Protein AF-A0A957MBX0-F1 (afdb_monomer)

Foldseek 3Di:
DPPDDPPPDFADKDKDWPAKDWDADPVDDPPDPPRTHIDTDIDIDGDHPDDDDDDDDDDDDDDDPPDDDD

Nearest PDB structures (foldseek):
  5t7v-assembly1_S1  TM=2.530E-01  e=2.720E+00  Staphylococcus aureus
  8ckk-assembly1_A  TM=2.916E-01  e=5.143E+00  Homo sapiens

Mean predicted aligned error: 9.3 Å

Solvent-accessible surface area (backbone atoms only — not comparable to full-atom values): 5005 Å² total; per-residue (Å²): 137,80,84,76,79,74,84,74,75,77,51,66,69,46,78,46,76,72,48,73,50,69,50,76,37,82,91,42,57,88,88,36,81,67,13,67,31,78,43,71,50,64,52,73,51,63,54,71,95,72,85,73,91,72,91,84,83,87,85,87,81,77,94,52,96,86,61,81,83,129

pLDDT: mean 81.6, std 13.21, range [39.97, 97.25]

Secondary structure (DSSP, 8-state):
--------PPPPEEEEEEEEEEEE-TTS-TT-TTTEEEEEEEEEEE--SSS-------------TTPPP-

Radius of gyration: 18.4 Å; Cα contacts (8 Å, |Δi|>4): 62; chains: 1; bounding box: 41×31×42 Å

Structure (mmCIF, N/CA/C/O backbone):
data_AF-A0A957MBX0-F1
#
_entry.id   AF-A0A957MBX0-F1
#
loop_
_atom_site.group_PDB
_atom_site.id
_atom_site.type_symbol
_atom_site.label_atom_id
_atom_site.label_alt_id
_atom_site.label_comp_id
_atom_site.label_asym_id
_atom_site.label_entity_id
_atom_site.label_seq_id
_atom_site.pdbx_PDB_ins_code
_atom_site.Cartn_x
_atom_site.Cartn_y
_atom_site.Cartn_z
_atom_site.occupancy
_atom_site.B_iso_or_equiv
_atom_site.auth_seq_id
_atom_site.auth_comp_id
_atom_site.auth_asym_id
_atom_site.auth_atom_id
_atom_site.pdbx_PDB_model_num
ATOM 1 N N . MET A 1 1 ? 28.633 26.214 -20.765 1.00 39.97 1 MET A N 1
ATOM 2 C CA . MET A 1 1 ? 28.254 24.788 -20.737 1.00 39.97 1 MET A CA 1
ATOM 3 C C . MET A 1 1 ? 27.229 24.622 -19.633 1.00 39.97 1 MET A C 1
ATOM 5 O O . MET A 1 1 ? 27.607 24.521 -18.477 1.00 39.97 1 MET A O 1
ATOM 9 N N . THR A 1 2 ? 25.946 24.742 -19.961 1.00 47.38 2 THR A N 1
ATOM 10 C CA . THR A 1 2 ? 24.855 24.386 -19.048 1.00 47.38 2 THR A CA 1
ATOM 11 C C . THR A 1 2 ? 24.561 22.913 -19.265 1.00 47.38 2 THR A C 1
ATOM 13 O O . THR A 1 2 ? 24.228 22.520 -20.382 1.00 47.38 2 THR A O 1
ATOM 16 N N . ASP A 1 3 ? 24.766 22.118 -18.222 1.00 48.28 3 ASP A N 1
ATOM 17 C CA . ASP A 1 3 ? 24.441 20.699 -18.187 1.00 48.28 3 ASP A CA 1
ATOM 18 C C . ASP A 1 3 ? 22.927 20.550 -18.396 1.00 48.28 3 ASP A C 1
ATOM 20 O O . ASP A 1 3 ? 22.117 21.030 -17.598 1.00 48.28 3 ASP A O 1
ATOM 24 N N . GLY A 1 4 ? 22.543 20.017 -19.553 1.00 48.72 4 GLY A N 1
ATOM 25 C CA . GLY A 1 4 ? 21.151 19.768 -19.889 1.00 48.72 4 GLY A CA 1
ATOM 26 C C . GLY A 1 4 ? 20.705 18.533 -19.130 1.00 48.72 4 GLY A C 1
ATOM 27 O O . GLY A 1 4 ? 20.983 17.423 -19.574 1.00 48.72 4 GLY A O 1
ATOM 28 N N . ALA A 1 5 ? 20.032 18.719 -17.994 1.00 57.41 5 ALA A N 1
ATOM 29 C CA . ALA A 1 5 ? 19.394 17.622 -17.281 1.00 57.41 5 ALA A CA 1
ATOM 30 C C . ALA A 1 5 ? 18.478 16.877 -18.262 1.00 57.41 5 ALA A C 1
ATOM 32 O O . ALA A 1 5 ? 17.475 17.422 -18.730 1.00 57.41 5 ALA A O 1
ATOM 33 N N . ALA A 1 6 ? 18.864 15.652 -18.620 1.00 60.19 6 ALA A N 1
ATOM 34 C CA . ALA A 1 6 ? 18.050 14.793 -19.458 1.00 60.19 6 ALA A CA 1
ATOM 35 C C . ALA A 1 6 ? 16.679 14.645 -18.793 1.00 60.19 6 ALA A C 1
ATOM 37 O O . ALA A 1 6 ? 16.584 14.302 -17.613 1.00 60.19 6 ALA A O 1
ATOM 38 N N . VAL A 1 7 ? 15.616 14.930 -19.545 1.00 57.50 7 VAL A N 1
ATOM 39 C CA . VAL A 1 7 ? 14.250 14.701 -19.083 1.00 57.50 7 VAL A CA 1
ATOM 40 C C . VAL A 1 7 ? 14.070 13.190 -19.026 1.00 57.50 7 VAL A C 1
ATOM 42 O O . VAL A 1 7 ? 13.829 12.545 -20.044 1.00 57.50 7 VAL A O 1
ATOM 45 N N . VAL A 1 8 ? 14.281 12.602 -17.850 1.00 61.94 8 VAL A N 1
ATOM 46 C CA . VAL A 1 8 ? 14.012 11.183 -17.636 1.00 61.94 8 VAL A CA 1
ATOM 47 C C . VAL A 1 8 ? 12.499 11.031 -17.686 1.00 61.94 8 VAL A C 1
ATOM 49 O O . VAL A 1 8 ? 11.792 11.493 -16.791 1.00 61.94 8 VAL A O 1
ATOM 52 N N . SER A 1 9 ? 11.990 10.433 -18.761 1.00 74.56 9 SER A N 1
ATOM 53 C CA . SER A 1 9 ? 10.586 10.043 -18.821 1.00 74.56 9 SER A CA 1
ATOM 54 C C . SER A 1 9 ? 10.307 9.087 -17.666 1.00 74.56 9 SER A C 1
ATOM 56 O O . SER A 1 9 ? 11.038 8.107 -17.496 1.00 74.56 9 SER A O 1
ATOM 58 N N . ALA A 1 10 ? 9.270 9.372 -16.877 1.00 71.75 10 ALA A N 1
ATOM 59 C CA . ALA A 1 10 ? 8.833 8.467 -15.824 1.00 71.75 10 ALA A CA 1
ATOM 60 C C . ALA A 1 10 ? 8.594 7.060 -16.408 1.00 71.75 10 ALA A C 1
ATOM 62 O O . ALA A 1 10 ? 8.123 6.953 -17.547 1.00 71.75 10 ALA A O 1
ATOM 63 N N . PRO A 1 11 ? 8.941 5.988 -15.673 1.00 78.12 11 PRO A N 1
ATOM 64 C CA . PRO A 1 11 ? 8.698 4.636 -16.148 1.00 78.12 11 PRO A CA 1
ATOM 65 C C . PRO A 1 11 ? 7.202 4.419 -16.420 1.00 78.12 11 PRO A C 1
ATOM 67 O O . PRO A 1 11 ? 6.370 5.045 -15.753 1.00 78.12 11 PRO A O 1
ATOM 70 N N . PRO A 1 12 ? 6.846 3.529 -17.365 1.00 84.81 12 PRO A N 1
ATOM 71 C CA . PRO A 1 12 ? 5.463 3.135 -17.579 1.00 84.81 12 PRO A CA 1
ATOM 72 C C . PRO A 1 12 ? 4.813 2.727 -16.259 1.00 84.81 12 PRO A C 1
ATOM 74 O O . PRO A 1 12 ? 5.386 1.958 -15.483 1.00 84.81 12 PRO A O 1
ATOM 77 N N . ALA A 1 13 ? 3.627 3.271 -16.020 1.00 88.25 13 ALA A N 1
ATOM 78 C CA . ALA A 1 13 ? 2.859 3.034 -14.817 1.00 88.25 13 ALA A CA 1
ATOM 79 C C . ALA A 1 13 ? 1.634 2.186 -15.166 1.00 88.25 13 ALA A C 1
ATOM 81 O O . ALA A 1 13 ? 0.978 2.424 -16.181 1.00 88.25 13 ALA A O 1
ATOM 82 N N . VAL A 1 14 ? 1.340 1.195 -14.334 1.00 89.44 14 VAL A N 1
ATOM 83 C CA . VAL A 1 14 ? 0.164 0.337 -14.461 1.00 89.44 14 VAL A CA 1
ATOM 84 C C . VAL A 1 14 ? -0.712 0.558 -13.240 1.00 89.44 14 VAL A C 1
ATOM 86 O O . VAL A 1 14 ? -0.253 0.402 -12.106 1.00 89.44 14 VAL A O 1
ATOM 89 N N . GLU A 1 15 ? -1.964 0.931 -13.481 1.00 90.88 15 GLU A N 1
ATOM 90 C CA . GLU A 1 15 ? -2.987 0.997 -12.443 1.00 90.88 15 GLU A CA 1
ATOM 91 C C . GLU A 1 15 ? -3.429 -0.408 -12.045 1.00 90.88 15 GLU A C 1
ATOM 93 O O . GLU A 1 15 ? -3.541 -1.312 -12.878 1.00 90.88 15 GLU A O 1
ATOM 98 N N . TYR A 1 16 ? -3.705 -0.583 -10.761 1.00 86.75 16 TYR A N 1
ATOM 99 C CA . TYR A 1 16 ? -4.295 -1.801 -10.239 1.00 86.75 16 TYR A CA 1
ATOM 100 C C . TYR A 1 16 ? -5.425 -1.473 -9.267 1.00 86.75 16 TYR A C 1
ATOM 102 O O . TYR A 1 16 ? -5.352 -0.521 -8.488 1.00 86.75 16 TYR A O 1
ATOM 110 N N . ASP A 1 17 ? -6.447 -2.320 -9.293 1.00 89.81 17 ASP A N 1
ATOM 111 C CA . ASP A 1 17 ? -7.536 -2.371 -8.324 1.00 89.81 17 ASP A CA 1
ATOM 112 C C . ASP A 1 17 ? -7.537 -3.791 -7.743 1.00 89.81 17 ASP A C 1
ATOM 114 O O . ASP A 1 17 ? -7.764 -4.768 -8.458 1.00 89.81 17 ASP A O 1
ATOM 118 N N . LEU A 1 18 ? -7.190 -3.912 -6.461 1.00 87.75 18 LEU A N 1
ATOM 119 C CA . LEU A 1 18 ? -7.212 -5.175 -5.713 1.00 87.75 18 LEU A C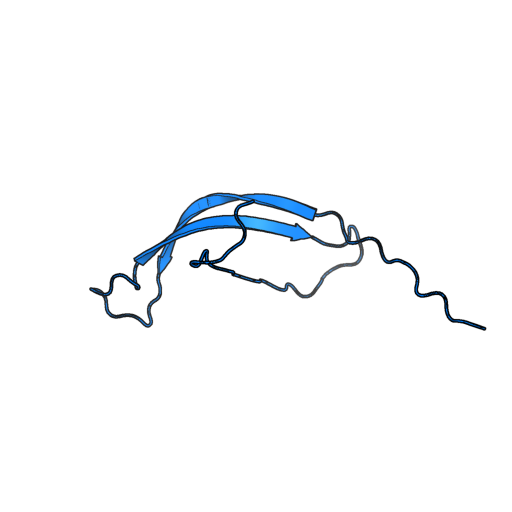A 1
ATOM 120 C C . LEU A 1 18 ? -8.524 -5.354 -4.935 1.00 87.75 18 LEU A C 1
ATOM 122 O O . LEU A 1 18 ? -8.649 -6.292 -4.147 1.00 87.75 18 LEU A O 1
ATOM 126 N N . GLY A 1 19 ? -9.496 -4.471 -5.153 1.00 90.25 19 GLY A N 1
ATOM 127 C CA . GLY A 1 19 ? -10.814 -4.505 -4.551 1.00 90.25 19 GLY A CA 1
ATOM 128 C C . GLY A 1 19 ? -10.841 -4.036 -3.102 1.00 90.25 19 GLY A C 1
ATOM 129 O O . GLY A 1 19 ? -9.978 -3.302 -2.610 1.00 90.25 19 GLY A O 1
ATOM 130 N N . GLU A 1 20 ? -11.896 -4.451 -2.414 1.00 92.94 20 GLU A N 1
ATOM 131 C CA . GLU A 1 20 ? -12.116 -4.170 -1.002 1.00 92.94 20 GLU A CA 1
ATOM 132 C C . GLU A 1 20 ? -11.493 -5.265 -0.134 1.00 92.94 20 GLU A C 1
ATOM 134 O O . GLU A 1 20 ? -11.574 -6.456 -0.439 1.00 92.94 20 GLU A O 1
ATOM 139 N N . THR A 1 21 ? -10.869 -4.872 0.973 1.00 92.06 21 THR A N 1
ATOM 140 C CA . THR A 1 21 ? -10.341 -5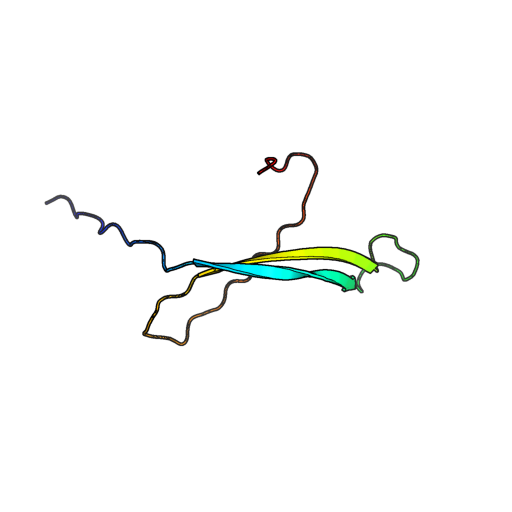.805 1.971 1.00 92.06 21 THR A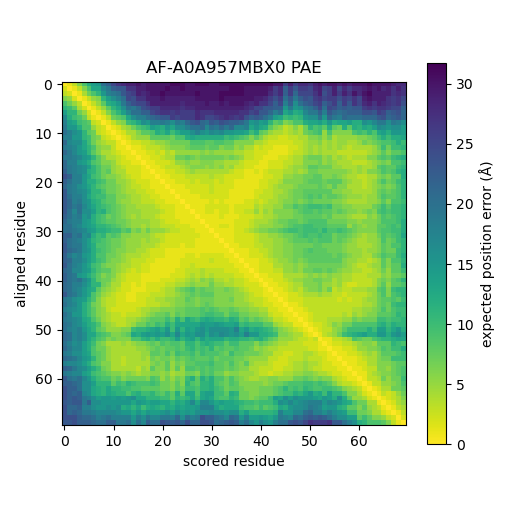 CA 1
ATOM 141 C C . THR A 1 21 ? -10.317 -5.168 3.359 1.00 92.06 21 THR A C 1
ATOM 143 O O . THR A 1 21 ? -10.749 -4.033 3.556 1.00 92.06 21 THR A O 1
ATOM 146 N N . THR A 1 22 ? -9.824 -5.904 4.351 1.00 91.69 22 THR A N 1
ATOM 147 C CA . THR A 1 22 ? -9.612 -5.414 5.714 1.00 91.69 22 THR A CA 1
ATOM 148 C C . THR A 1 22 ? -8.132 -5.470 6.061 1.00 91.69 22 THR A C 1
ATOM 150 O O . THR A 1 22 ? -7.501 -6.518 5.942 1.00 91.69 22 THR A O 1
ATOM 153 N N . ILE A 1 23 ? -7.586 -4.352 6.540 1.00 89.44 23 ILE A N 1
ATOM 154 C CA . ILE A 1 23 ? -6.260 -4.324 7.159 1.00 89.44 23 ILE A CA 1
ATOM 155 C C . ILE A 1 23 ? -6.432 -4.497 8.666 1.00 89.44 23 ILE A C 1
ATOM 157 O O . ILE A 1 23 ? -7.103 -3.694 9.320 1.00 89.44 23 ILE A O 1
ATOM 161 N N . THR A 1 24 ? -5.797 -5.529 9.222 1.00 93.94 24 THR A N 1
ATOM 162 C CA . THR A 1 24 ? -5.721 -5.726 10.671 1.00 93.94 24 THR A CA 1
ATOM 163 C C . THR A 1 24 ? -4.575 -4.909 11.259 1.00 93.94 24 THR A C 1
ATOM 165 O O . THR A 1 24 ? -3.407 -5.144 10.964 1.00 93.94 24 THR A O 1
ATOM 168 N N . GLN A 1 25 ? -4.904 -3.958 12.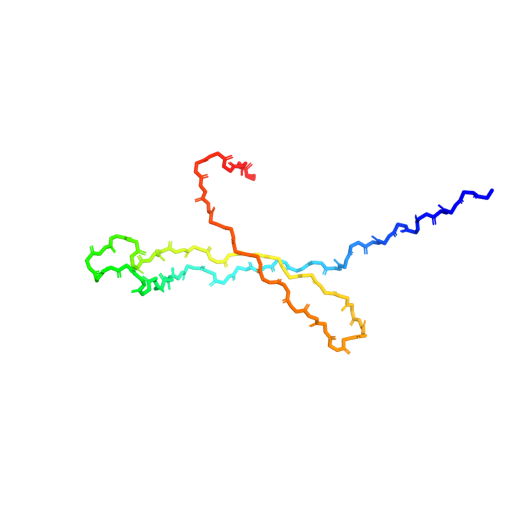129 1.00 92.25 25 GLN A N 1
ATOM 169 C CA . GLN A 1 25 ? -3.937 -3.152 12.868 1.00 92.25 25 GLN A CA 1
ATOM 170 C C . GLN A 1 25 ? -3.805 -3.686 14.299 1.00 92.25 25 GLN A C 1
ATOM 172 O O . GLN A 1 25 ? -4.470 -3.209 15.221 1.00 92.25 25 GLN A O 1
ATOM 177 N N . GLU A 1 26 ? -2.934 -4.679 14.488 1.00 96.06 26 GLU A N 1
ATOM 178 C CA . GLU A 1 26 ? -2.790 -5.440 15.745 1.00 96.06 26 GLU A CA 1
ATOM 179 C C . GLU A 1 26 ? -2.447 -4.584 16.972 1.00 96.06 26 GLU A C 1
ATOM 181 O O . GLU A 1 26 ? -2.7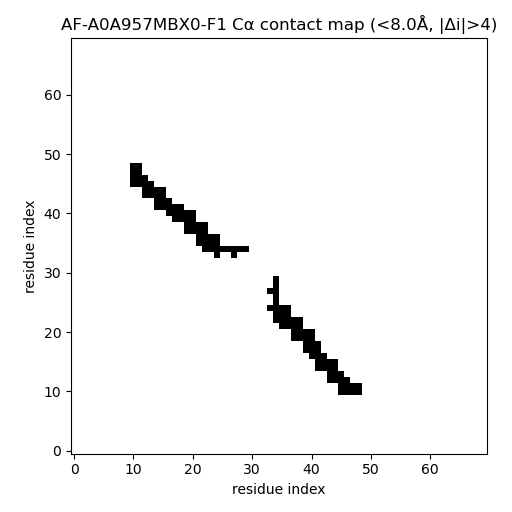42 -4.973 18.101 1.00 96.06 26 GLU A O 1
ATOM 186 N N . ARG A 1 27 ? -1.871 -3.392 16.760 1.00 95.88 27 ARG A N 1
ATOM 187 C CA . ARG A 1 27 ? -1.567 -2.432 17.831 1.00 95.88 27 ARG A CA 1
ATOM 188 C C . ARG A 1 27 ? -2.823 -1.918 18.545 1.00 95.88 27 ARG A C 1
ATOM 190 O O . ARG A 1 27 ? -2.724 -1.466 19.685 1.00 95.88 27 ARG A O 1
ATOM 197 N N . PHE A 1 28 ? -3.984 -1.942 17.892 1.00 96.38 28 PHE A N 1
ATOM 198 C CA . PHE A 1 28 ? -5.239 -1.538 18.515 1.00 96.38 28 PHE A CA 1
ATOM 199 C C . PHE A 1 28 ? -5.910 -2.716 19.243 1.00 96.38 28 PHE A C 1
ATOM 201 O O . PHE A 1 28 ? -5.883 -3.836 18.724 1.00 96.38 28 PHE A O 1
ATOM 208 N N . PRO A 1 29 ? -6.555 -2.476 20.406 1.00 97.25 29 PRO A N 1
ATOM 209 C CA . PRO A 1 29 ? -7.349 -3.491 21.104 1.00 97.25 29 PRO A CA 1
ATOM 210 C C . PRO A 1 29 ? -8.406 -4.136 20.204 1.00 97.25 29 PRO A C 1
ATOM 212 O O . PRO A 1 29 ? -8.858 -3.503 19.251 1.00 97.25 29 PRO A O 1
ATOM 215 N N . GLU A 1 30 ? -8.827 -5.361 20.533 1.00 95.69 30 GLU A N 1
ATOM 216 C CA . GLU A 1 30 ? -9.797 -6.136 19.737 1.00 95.69 30 GLU A CA 1
ATOM 217 C C . GLU A 1 30 ? -11.083 -5.378 19.417 1.0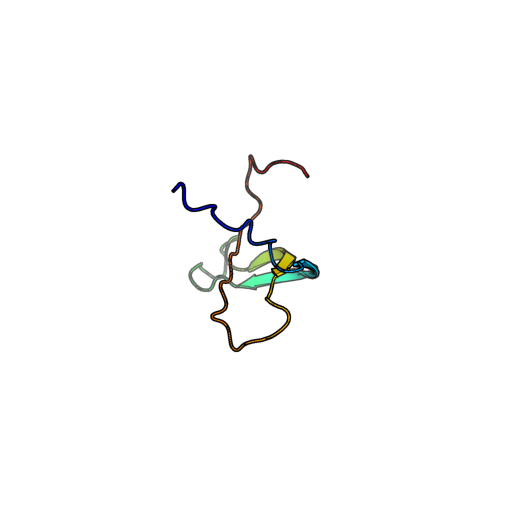0 95.69 30 GLU A C 1
ATOM 219 O O . GLU A 1 30 ? -11.484 -5.315 18.259 1.00 95.69 30 GLU A O 1
ATOM 224 N N . GLU A 1 31 ? -11.626 -4.679 20.408 1.00 94.44 31 GLU A N 1
ATOM 225 C CA . GLU A 1 31 ? -12.868 -3.910 20.283 1.00 94.44 31 GLU A CA 1
ATOM 226 C C . GLU A 1 31 ? -12.692 -2.526 19.637 1.00 94.44 31 GLU A C 1
ATOM 228 O O . GLU A 1 31 ? -13.637 -1.743 19.515 1.00 94.44 31 GLU A O 1
ATOM 233 N N . SER A 1 32 ? -11.469 -2.161 19.247 1.00 94.94 32 SER A N 1
ATOM 234 C CA . SER A 1 32 ? -11.220 -0.872 18.613 1.00 94.94 32 SER A CA 1
ATOM 235 C C . SER A 1 32 ? -11.772 -0.858 17.194 1.00 94.94 32 SER A C 1
ATOM 237 O O . SER A 1 32 ? -11.370 -1.661 16.352 1.00 94.94 32 SER A O 1
ATOM 239 N N . ARG A 1 33 ? -12.550 0.180 16.867 1.00 88.06 33 ARG A N 1
ATOM 240 C CA . ARG A 1 33 ? -12.962 0.476 15.482 1.00 88.06 33 ARG A CA 1
ATOM 241 C C . ARG A 1 33 ? -11.791 0.623 14.502 1.00 88.06 33 ARG A C 1
ATOM 243 O O . ARG A 1 33 ? -11.998 0.592 13.298 1.00 88.06 33 ARG A O 1
ATOM 250 N N . PHE A 1 34 ? -10.575 0.840 15.008 1.00 89.19 34 PHE A N 1
ATOM 251 C CA . PHE A 1 34 ? -9.367 0.969 14.196 1.00 89.19 34 PHE A CA 1
ATOM 252 C C . PHE A 1 34 ? -8.647 -0.364 13.954 1.00 89.19 34 PHE A C 1
ATOM 254 O O . PHE A 1 34 ? -7.737 -0.404 13.131 1.00 89.19 34 PHE A O 1
ATOM 261 N N . ARG A 1 35 ? -9.010 -1.450 14.650 1.00 94.62 35 ARG A N 1
ATOM 262 C CA . ARG A 1 35 ? -8.316 -2.736 14.501 1.00 94.62 35 ARG A CA 1
ATOM 263 C C . ARG A 1 35 ? -8.638 -3.406 13.175 1.00 94.62 35 ARG A C 1
ATOM 265 O O . ARG A 1 35 ? -7.715 -3.808 12.480 1.00 94.62 35 ARG A O 1
ATOM 272 N N . ALA A 1 36 ? -9.917 -3.531 12.840 1.00 93.75 36 ALA A N 1
ATOM 273 C CA . ALA A 1 36 ? -10.377 -4.081 11.571 1.00 93.75 36 ALA A CA 1
ATOM 274 C C . ALA A 1 36 ? -10.741 -2.921 10.643 1.00 93.75 36 ALA A C 1
ATOM 276 O O . ALA A 1 36 ? -11.882 -2.463 10.632 1.00 93.75 36 ALA A O 1
ATOM 277 N N . MET A 1 37 ? -9.750 -2.389 9.927 1.00 89.94 37 MET A N 1
ATOM 278 C CA . MET A 1 37 ? -9.953 -1.221 9.077 1.00 89.94 37 MET A CA 1
ATOM 279 C C . MET A 1 37 ? -10.384 -1.664 7.672 1.00 89.94 37 MET A C 1
ATOM 281 O O . MET A 1 37 ? -9.556 -2.244 6.962 1.00 89.94 37 MET A O 1
ATOM 285 N N . PRO A 1 38 ? -11.638 -1.409 7.251 1.00 89.44 38 PRO A N 1
ATOM 286 C CA . PRO A 1 38 ? -12.046 -1.656 5.875 1.00 89.44 38 PRO A CA 1
ATOM 287 C C . PRO A 1 38 ? -11.320 -0.679 4.948 1.00 89.44 38 PRO A C 1
ATOM 289 O O . PRO A 1 38 ? -11.211 0.514 5.244 1.00 89.44 38 PRO A O 1
ATOM 292 N N . VAL A 1 39 ? -10.814 -1.189 3.831 1.00 87.50 39 VAL A N 1
ATOM 293 C CA . VAL A 1 39 ? -10.080 -0.415 2.830 1.00 87.50 39 VAL A CA 1
ATOM 294 C C . VAL A 1 39 ? -10.483 -0.851 1.428 1.00 87.50 39 VAL A C 1
ATOM 296 O O . VAL A 1 39 ? -10.832 -2.008 1.205 1.00 87.50 39 VAL A O 1
ATOM 299 N N . ARG A 1 40 ? -10.354 0.059 0.465 1.00 88.25 40 ARG A N 1
ATOM 300 C CA . ARG A 1 40 ? -10.255 -0.289 -0.953 1.00 88.25 40 ARG A CA 1
ATOM 301 C C . ARG A 1 40 ? -8.798 -0.128 -1.374 1.00 88.25 40 ARG A C 1
ATOM 303 O O . ARG A 1 40 ? -8.217 0.934 -1.151 1.00 88.25 40 ARG A O 1
ATOM 310 N N . LEU A 1 41 ? -8.202 -1.177 -1.929 1.00 85.56 41 LEU A N 1
ATOM 311 C CA . LEU A 1 41 ? -6.791 -1.203 -2.304 1.00 85.56 41 LEU A CA 1
ATOM 312 C C . LEU A 1 41 ? -6.634 -0.961 -3.800 1.00 85.56 41 LEU A C 1
ATOM 314 O O . LEU A 1 41 ? -6.644 -1.895 -4.594 1.00 85.56 41 LEU A O 1
ATOM 318 N N . ASN A 1 42 ? -6.417 0.296 -4.164 1.00 87.00 42 ASN A N 1
ATOM 319 C CA . ASN A 1 42 ? -6.044 0.679 -5.522 1.00 87.00 42 ASN A CA 1
ATOM 320 C C . ASN A 1 42 ? -4.670 1.341 -5.503 1.00 87.00 42 ASN A C 1
ATOM 322 O O . ASN A 1 42 ? -4.267 1.906 -4.481 1.00 87.00 42 ASN A O 1
ATOM 326 N N . GLY A 1 43 ? -3.963 1.315 -6.624 1.00 86.00 43 GLY A N 1
ATOM 327 C CA . GLY A 1 43 ? -2.704 2.034 -6.732 1.00 86.00 43 GLY A CA 1
ATOM 328 C C . GLY A 1 43 ? -2.075 1.959 -8.110 1.00 86.00 43 GLY A C 1
ATOM 329 O O . GLY A 1 43 ? -2.713 1.598 -9.096 1.00 86.00 43 GLY A O 1
ATOM 330 N N . VAL A 1 44 ? -0.802 2.338 -8.155 1.00 89.88 44 VAL A N 1
ATOM 331 C CA . VAL A 1 44 ? -0.006 2.405 -9.376 1.00 89.88 44 VAL A CA 1
ATOM 332 C C . VAL A 1 44 ? 1.328 1.715 -9.128 1.00 89.88 44 VAL A C 1
ATOM 334 O O . VAL A 1 44 ? 2.001 1.999 -8.137 1.00 89.88 44 VAL A O 1
ATOM 337 N N . ILE A 1 45 ? 1.724 0.821 -10.031 1.00 88.31 45 ILE A N 1
ATOM 338 C CA . ILE A 1 45 ? 3.075 0.252 -10.067 1.00 88.31 45 ILE A CA 1
ATOM 339 C C . ILE A 1 45 ? 3.800 0.877 -11.245 1.00 88.31 45 ILE A C 1
ATOM 341 O O . ILE A 1 45 ? 3.321 0.798 -12.372 1.00 88.31 45 ILE A O 1
ATOM 345 N N . ALA A 1 46 ? 4.967 1.459 -10.997 1.00 88.81 46 ALA A N 1
ATOM 346 C CA . ALA A 1 46 ? 5.848 1.937 -12.050 1.00 88.81 46 ALA A CA 1
ATOM 347 C C . ALA A 1 46 ? 7.240 1.332 -11.857 1.00 88.81 46 ALA A C 1
ATOM 349 O O . ALA A 1 46 ? 7.810 1.404 -10.767 1.00 88.81 46 ALA A O 1
ATOM 350 N N . ALA A 1 47 ? 7.779 0.721 -12.909 1.00 87.19 47 ALA A N 1
ATOM 351 C CA . ALA A 1 47 ? 9.102 0.108 -12.898 1.00 87.19 47 ALA A CA 1
ATOM 352 C C . ALA A 1 47 ? 9.778 0.283 -14.266 1.00 87.19 47 ALA A C 1
ATOM 354 O O . ALA A 1 47 ? 9.090 0.282 -15.290 1.00 87.19 47 ALA A O 1
ATOM 355 N N . PRO A 1 48 ? 11.114 0.430 -14.318 1.00 86.19 48 PRO A N 1
ATOM 356 C CA . PRO A 1 48 ? 11.840 0.354 -15.580 1.00 86.19 48 PRO A CA 1
ATOM 357 C C . PRO A 1 48 ? 11.596 -0.993 -16.277 1.00 86.19 48 PRO A C 1
ATOM 359 O O . PRO A 1 48 ? 11.473 -2.022 -15.615 1.00 86.19 48 PRO A O 1
ATOM 362 N N . ALA A 1 49 ? 11.553 -0.985 -17.612 1.00 83.88 49 ALA A N 1
ATOM 363 C CA . ALA A 1 49 ? 11.260 -2.181 -18.405 1.00 83.88 49 ALA A CA 1
ATOM 364 C C . ALA A 1 49 ? 12.345 -3.271 -18.296 1.00 83.88 49 ALA A C 1
ATOM 366 O O . ALA A 1 49 ? 12.035 -4.458 -18.349 1.00 83.88 49 ALA A O 1
ATOM 367 N N . GLU A 1 50 ? 13.609 -2.874 -18.127 1.00 83.94 50 GLU A N 1
ATOM 368 C CA . GLU A 1 50 ? 14.772 -3.765 -18.077 1.00 83.94 50 GLU A CA 1
ATOM 369 C C . GLU A 1 50 ? 15.805 -3.248 -17.069 1.00 83.94 50 GLU A C 1
ATOM 371 O O . GLU A 1 50 ? 15.883 -2.041 -16.852 1.00 83.94 50 GLU A O 1
ATOM 376 N N . GLY A 1 51 ? 16.644 -4.140 -16.521 1.00 81.81 51 GL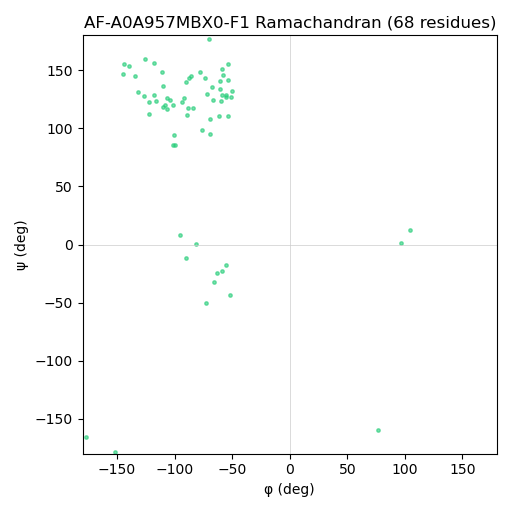Y A N 1
ATOM 377 C CA . GLY A 1 51 ? 17.801 -3.774 -15.684 1.00 81.81 51 GLY A CA 1
ATOM 378 C C . GLY A 1 51 ? 17.649 -3.997 -14.172 1.00 81.81 51 GLY A C 1
ATOM 379 O O . GLY A 1 51 ? 18.467 -3.496 -13.404 1.00 81.81 51 GLY A O 1
ATOM 380 N N . GLY A 1 52 ? 16.618 -4.727 -13.735 1.00 85.25 52 GLY A N 1
ATOM 381 C CA . GLY A 1 52 ? 16.427 -5.100 -12.328 1.00 85.25 52 GLY A CA 1
ATOM 382 C C . GLY A 1 52 ? 17.447 -6.130 -11.802 1.00 85.25 52 GLY A C 1
ATOM 383 O O . GLY A 1 52 ? 18.262 -6.647 -12.570 1.00 85.25 52 GLY A O 1
ATOM 384 N N . PRO A 1 53 ? 17.386 -6.479 -10.499 1.00 88.69 53 PRO A N 1
ATOM 385 C CA . PRO A 1 53 ? 16.338 -6.137 -9.528 1.00 88.69 53 PRO A CA 1
ATOM 386 C C . PRO A 1 53 ? 16.435 -4.703 -8.981 1.00 88.69 53 PRO A C 1
ATOM 388 O O . PRO A 1 53 ? 17.526 -4.164 -8.815 1.00 88.69 53 PRO A O 1
ATOM 391 N N . TYR A 1 54 ? 15.286 -4.107 -8.650 1.00 85.38 54 TYR A N 1
ATOM 392 C CA . TYR A 1 54 ? 15.192 -2.759 -8.076 1.00 85.38 54 TYR A CA 1
ATOM 393 C C . TYR A 1 54 ? 14.743 -2.794 -6.612 1.00 85.38 54 TYR A C 1
ATOM 395 O O . TYR A 1 54 ? 13.954 -3.668 -6.242 1.00 85.38 54 TYR A O 1
ATOM 403 N N . PRO A 1 55 ? 15.183 -1.837 -5.773 1.00 85.06 55 PRO A N 1
ATOM 404 C CA . PRO A 1 55 ? 14.553 -1.623 -4.478 1.00 85.06 55 PRO A CA 1
ATOM 405 C C . PRO A 1 55 ? 13.075 -1.259 -4.673 1.00 85.06 55 PRO A C 1
ATOM 407 O O . PRO A 1 55 ? 12.738 -0.414 -5.502 1.00 85.06 55 PRO A O 1
ATOM 410 N N . VAL A 1 56 ? 12.197 -1.892 -3.895 1.00 86.75 56 VAL A N 1
ATOM 411 C CA . VAL A 1 56 ? 10.757 -1.612 -3.916 1.00 86.75 56 VAL A CA 1
ATOM 412 C C . VAL A 1 56 ? 10.440 -0.556 -2.865 1.00 86.75 56 VAL A C 1
ATOM 414 O O . VAL A 1 56 ? 10.750 -0.732 -1.687 1.00 86.75 56 VAL A O 1
ATOM 417 N N . VAL A 1 57 ? 9.788 0.525 -3.289 1.00 83.56 57 VAL A N 1
ATOM 418 C CA . VAL A 1 57 ? 9.224 1.536 -2.390 1.00 83.56 57 VAL A CA 1
ATOM 419 C C . VAL A 1 57 ? 7.709 1.374 -2.391 1.00 83.56 57 VAL A C 1
ATOM 421 O O . VAL A 1 57 ? 7.068 1.552 -3.422 1.00 83.56 57 VAL A O 1
ATOM 424 N N . LEU A 1 58 ? 7.141 1.033 -1.233 1.00 83.00 58 LEU A N 1
ATOM 425 C CA . LEU A 1 58 ? 5.696 0.967 -1.027 1.00 83.00 58 LEU A CA 1
ATOM 426 C C . LEU A 1 58 ? 5.234 2.219 -0.279 1.00 83.00 58 LEU A C 1
ATOM 428 O O . LEU A 1 58 ? 5.661 2.464 0.849 1.00 83.00 58 LEU A O 1
ATOM 432 N N . ILE A 1 59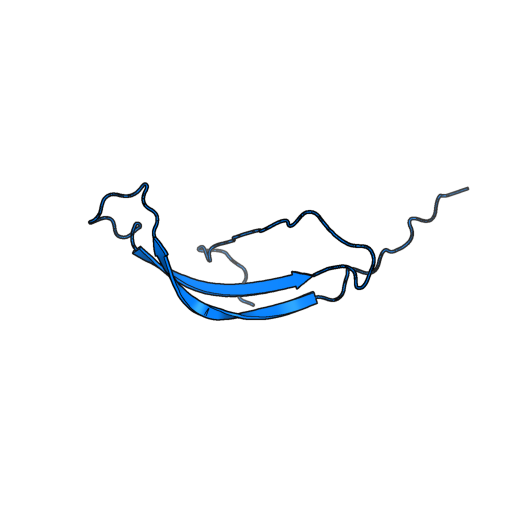 ? 4.346 2.992 -0.901 1.00 80.62 59 ILE A N 1
ATOM 433 C CA . ILE A 1 59 ? 3.699 4.157 -0.291 1.00 80.62 59 ILE A CA 1
ATOM 434 C C . ILE A 1 59 ? 2.232 3.802 -0.079 1.00 80.62 59 ILE A C 1
ATOM 436 O O . ILE A 1 59 ? 1.512 3.535 -1.037 1.00 80.62 59 ILE A O 1
ATOM 440 N N . ILE A 1 60 ? 1.788 3.805 1.176 1.00 79.31 60 ILE A N 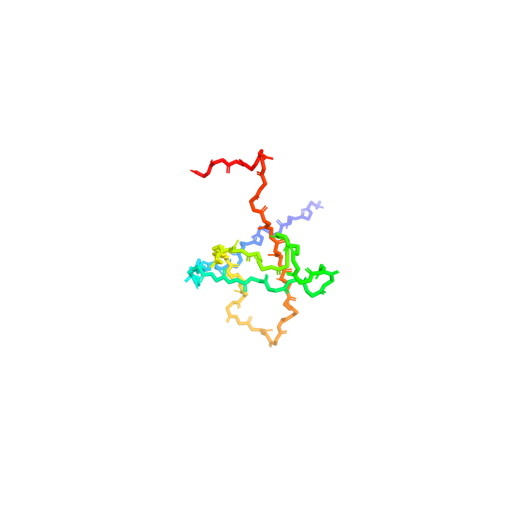1
ATOM 441 C CA . ILE A 1 60 ? 0.382 3.603 1.535 1.00 79.31 60 ILE A CA 1
ATOM 442 C C . ILE A 1 60 ? -0.159 4.944 2.016 1.00 79.31 60 ILE A C 1
ATOM 444 O O . ILE A 1 60 ? 0.334 5.503 2.997 1.00 79.31 60 ILE A O 1
ATOM 448 N N . HIS A 1 61 ? -1.176 5.453 1.330 1.00 75.69 61 HIS A N 1
ATOM 449 C CA . HIS A 1 61 ? -1.882 6.668 1.708 1.00 75.69 61 HIS A CA 1
ATOM 450 C C . HIS A 1 61 ? -3.366 6.344 1.884 1.00 75.69 61 HIS A C 1
ATOM 452 O O . HIS A 1 61 ? -4.000 5.818 0.975 1.00 75.69 61 HIS A O 1
ATOM 458 N N . GLY A 1 62 ? -3.905 6.615 3.072 1.00 75.81 62 GLY A N 1
ATOM 459 C CA . GLY A 1 62 ? -5.333 6.462 3.340 1.00 75.81 62 GLY A CA 1
ATOM 460 C C . GLY A 1 62 ? -6.097 7.719 2.942 1.00 75.81 62 GLY A C 1
ATOM 461 O O . GLY A 1 62 ? -5.603 8.827 3.143 1.00 75.81 62 GLY A O 1
ATOM 462 N N . THR A 1 63 ? -7.319 7.554 2.438 1.00 73.69 63 THR A N 1
ATOM 463 C CA . THR A 1 63 ? -8.234 8.677 2.214 1.00 73.69 63 THR A CA 1
ATOM 464 C C . THR A 1 63 ? -8.507 9.384 3.539 1.00 73.69 63 THR A C 1
ATOM 466 O O . THR A 1 63 ? -8.971 8.768 4.501 1.00 73.69 63 THR A O 1
ATOM 469 N N . HIS A 1 64 ? -8.235 10.683 3.593 1.00 70.69 64 HIS A N 1
ATOM 470 C CA . HIS A 1 64 ? -8.547 11.527 4.738 1.00 70.69 64 HIS A CA 1
ATOM 471 C C . HIS A 1 64 ? -9.377 12.738 4.296 1.00 70.69 64 HIS A C 1
ATOM 473 O O . HIS A 1 64 ? -9.352 13.113 3.120 1.00 70.69 64 HIS A O 1
ATOM 479 N N . PRO A 1 65 ? -10.109 13.391 5.219 1.00 75.56 65 PRO A N 1
ATOM 480 C CA . PRO A 1 65 ? -10.756 14.662 4.917 1.00 75.56 65 PRO A CA 1
ATOM 481 C C . PRO A 1 65 ? -9.741 15.647 4.313 1.00 75.56 65 PRO A C 1
ATOM 483 O O . PRO A 1 65 ? -8.665 15.848 4.881 1.00 75.56 65 PRO A O 1
ATOM 486 N N . GLY A 1 66 ? -10.056 16.214 3.146 1.00 68.88 66 GLY A N 1
ATOM 487 C CA . GLY A 1 66 ? -9.185 17.148 2.423 1.00 68.88 66 GLY A CA 1
ATOM 488 C C . GLY A 1 66 ? -8.316 16.544 1.312 1.00 68.88 66 GLY A C 1
ATOM 489 O O . GLY A 1 66 ? -7.569 17.294 0.687 1.00 68.88 66 GLY A O 1
ATOM 490 N N . CYS A 1 67 ? -8.399 15.237 1.034 1.00 73.50 67 CYS A N 1
ATOM 491 C CA . CYS A 1 67 ? -7.859 14.700 -0.220 1.00 73.50 67 CYS A CA 1
ATOM 492 C C . CYS A 1 67 ? -8.575 15.355 -1.421 1.00 73.50 67 CYS A C 1
ATOM 494 O O . CYS A 1 67 ? -9.792 15.543 -1.347 1.00 73.50 67 CYS A O 1
ATOM 496 N N . PRO A 1 68 ? -7.863 15.689 -2.515 1.00 71.12 68 PRO A N 1
ATOM 497 C CA . PRO A 1 68 ? -8.508 16.088 -3.759 1.00 71.12 68 PRO A CA 1
ATOM 498 C C . PRO A 1 68 ? -9.476 14.989 -4.202 1.00 71.12 68 PRO A C 1
ATOM 500 O O . PRO A 1 68 ? -9.094 13.819 -4.255 1.00 71.12 68 PRO A O 1
ATOM 503 N N . GLU A 1 69 ? -10.719 15.362 -4.494 1.00 64.19 69 GLU A N 1
ATOM 504 C CA . GLU A 1 69 ? -11.599 14.490 -5.264 1.00 64.19 69 GLU A CA 1
ATOM 505 C C . GLU A 1 69 ? -10.994 14.393 -6.670 1.00 64.19 69 GLU A C 1
ATOM 507 O O . GLU A 1 69 ? -10.674 15.418 -7.278 1.00 64.19 69 GLU A O 1
ATOM 512 N N . VAL A 1 70 ? -10.727 13.165 -7.115 1.00 59.47 70 VAL A N 1
ATOM 513 C CA . VAL A 1 70 ? -10.289 12.874 -8.488 1.00 59.47 70 VAL A CA 1
ATOM 514 C C . VAL A 1 70 ? -11.393 13.206 -9.478 1.00 59.47 70 VAL A C 1
ATOM 516 O O . VAL A 1 70 ? -12.557 12.850 -9.186 1.00 59.47 70 VAL A O 1
#

Sequence (70 aa):
MTDGAAVVSAPPAVEYDLGETTITQERFPEESRFRAMPVRLNGVIAAPAEGGPYPVVLIIHGTHPGCPEV